Protein AF-A0A8I1N2T2-F1 (afdb_monomer)

pLDDT: mean 77.22, std 18.07, range [35.78, 96.25]

Foldseek 3Di:
DAAEDADFLVVVVPDAADPVQDWHWYHHPVDPQWIWIDGNVFIWIWGDDDQAIATQGTPPVPGPVRSVVSNVVCVVCVVVVNNPPGPNPPPPPPPDPPPPPDDDPVVVVVVVCVVDVDDPVVCVVVVHDDDDDPDD

Structure (mmCIF, N/CA/C/O backbone):
data_AF-A0A8I1N2T2-F1
#
_entry.id   AF-A0A8I1N2T2-F1
#
loop_
_atom_site.group_PDB
_atom_site.id
_atom_site.type_symbol
_atom_site.label_atom_id
_atom_sit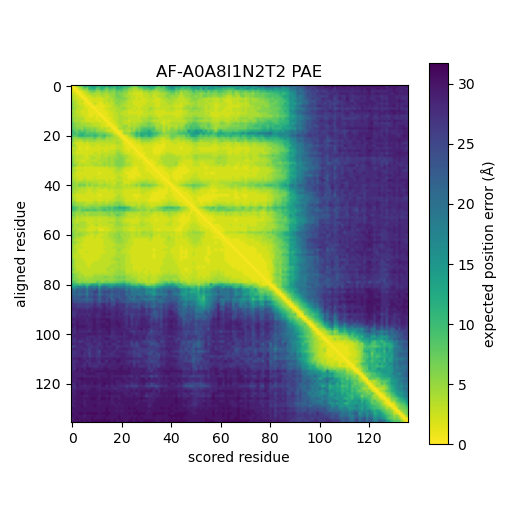e.label_alt_id
_atom_site.label_comp_id
_atom_site.label_asym_id
_atom_site.label_entity_id
_atom_site.label_seq_id
_atom_site.pdbx_PDB_ins_code
_atom_site.Cartn_x
_atom_site.Cartn_y
_atom_site.Cartn_z
_atom_site.occupancy
_atom_site.B_iso_or_equiv
_atom_site.auth_seq_id
_atom_site.auth_comp_id
_atom_site.auth_asym_id
_atom_site.auth_atom_id
_atom_site.pdbx_PDB_model_num
ATOM 1 N N . MET A 1 1 ? -3.526 -13.841 -7.508 1.00 56.56 1 MET A N 1
ATOM 2 C CA . MET A 1 1 ? -2.806 -14.111 -6.242 1.00 56.56 1 MET A CA 1
ATOM 3 C C . MET A 1 1 ? -1.756 -13.025 -6.034 1.00 56.56 1 MET A C 1
ATOM 5 O O . MET A 1 1 ? -1.059 -12.710 -6.990 1.00 56.56 1 MET A O 1
ATOM 9 N N . ALA A 1 2 ? -1.675 -12.405 -4.854 1.00 72.62 2 ALA A N 1
ATOM 10 C CA . ALA A 1 2 ? -0.636 -11.411 -4.557 1.00 72.62 2 ALA A CA 1
ATOM 11 C C . ALA A 1 2 ? 0.629 -12.121 -4.050 1.00 72.62 2 ALA A C 1
ATOM 13 O O . ALA A 1 2 ? 0.537 -12.976 -3.170 1.00 72.62 2 ALA A O 1
ATOM 14 N N . GLN A 1 3 ? 1.794 -11.794 -4.609 1.00 83.94 3 GLN A N 1
ATOM 15 C CA . GLN A 1 3 ? 3.060 -12.427 -4.229 1.00 83.94 3 GLN A CA 1
ATOM 16 C C . GLN A 1 3 ? 3.669 -11.693 -3.028 1.00 83.94 3 GLN A C 1
ATOM 18 O O . GLN A 1 3 ? 3.732 -10.469 -3.049 1.00 83.94 3 GLN A O 1
ATOM 23 N N . LYS A 1 4 ? 4.131 -12.411 -1.998 1.00 88.75 4 LYS A N 1
ATOM 24 C CA . LYS A 1 4 ? 4.853 -11.824 -0.853 1.00 88.75 4 LYS A CA 1
ATOM 25 C C . LYS A 1 4 ? 6.361 -11.913 -1.087 1.00 88.75 4 LYS A C 1
ATOM 27 O O . LYS A 1 4 ? 6.863 -13.015 -1.291 1.00 88.75 4 LYS A O 1
ATOM 32 N N . LYS A 1 5 ? 7.068 -10.782 -1.076 1.00 90.44 5 LYS A N 1
ATOM 33 C CA . LYS A 1 5 ? 8.529 -10.687 -1.253 1.00 90.44 5 LYS A CA 1
ATOM 34 C C . LYS A 1 5 ? 9.083 -9.519 -0.440 1.00 90.44 5 LYS A C 1
ATOM 36 O O . LYS A 1 5 ? 8.400 -8.521 -0.263 1.00 90.44 5 LYS A O 1
ATOM 41 N N . THR A 1 6 ? 10.332 -9.610 0.004 1.00 92.31 6 THR A N 1
ATOM 42 C CA . THR A 1 6 ? 11.042 -8.436 0.531 1.00 92.31 6 THR A CA 1
ATOM 43 C C . THR A 1 6 ? 11.346 -7.501 -0.636 1.00 92.31 6 THR A C 1
ATOM 45 O O . THR A 1 6 ? 12.108 -7.878 -1.526 1.00 92.31 6 THR A O 1
ATOM 48 N N . LEU A 1 7 ? 10.739 -6.314 -0.671 1.00 91.19 7 LEU A N 1
ATOM 49 C CA . LEU A 1 7 ? 10.958 -5.376 -1.768 1.00 91.19 7 LEU A CA 1
ATOM 50 C C . LEU A 1 7 ? 12.338 -4.715 -1.638 1.00 91.19 7 LEU A C 1
ATOM 52 O O . LEU A 1 7 ? 12.703 -4.199 -0.575 1.00 91.19 7 LEU A O 1
ATOM 56 N N . SER A 1 8 ? 13.078 -4.719 -2.747 1.00 92.56 8 SER A N 1
ATOM 57 C CA . SER A 1 8 ? 14.325 -3.983 -2.970 1.00 92.56 8 SER A CA 1
ATOM 58 C C . SER A 1 8 ? 14.331 -3.421 -4.392 1.00 92.56 8 SER A C 1
ATOM 60 O O . SER A 1 8 ? 13.726 -4.017 -5.282 1.00 92.56 8 SER A O 1
ATOM 62 N N . ASP A 1 9 ? 15.029 -2.315 -4.647 1.00 91.19 9 ASP A N 1
ATOM 63 C CA . ASP A 1 9 ? 14.993 -1.664 -5.967 1.00 91.19 9 ASP A CA 1
ATOM 64 C C . ASP A 1 9 ? 15.504 -2.573 -7.099 1.00 91.19 9 ASP A C 1
ATOM 66 O O . ASP A 1 9 ? 14.934 -2.582 -8.192 1.00 91.19 9 ASP A O 1
ATOM 70 N N . ALA A 1 10 ? 16.499 -3.419 -6.815 1.00 90.19 10 ALA A N 1
ATOM 71 C CA . ALA A 1 10 ? 16.994 -4.436 -7.746 1.00 90.19 10 ALA A CA 1
ATOM 72 C C . ALA A 1 10 ? 15.946 -5.519 -8.056 1.00 90.19 10 ALA A C 1
ATOM 74 O O . ALA A 1 10 ? 15.823 -5.981 -9.188 1.00 90.19 10 ALA A O 1
ATOM 75 N N . LEU A 1 11 ? 15.152 -5.920 -7.061 1.00 90.94 11 LEU A N 1
ATOM 76 C CA . LEU A 1 11 ? 14.048 -6.849 -7.279 1.00 90.94 11 LEU A CA 1
ATOM 77 C C . LEU A 1 11 ? 12.933 -6.172 -8.077 1.00 90.94 11 LEU A C 1
ATOM 79 O O . LEU A 1 11 ? 12.359 -6.784 -8.974 1.00 90.94 11 LEU A O 1
ATOM 83 N N . ILE A 1 12 ? 12.641 -4.905 -7.779 1.00 91.81 12 ILE A N 1
ATOM 84 C CA . ILE A 1 12 ? 11.599 -4.139 -8.457 1.00 91.81 12 ILE A CA 1
ATOM 85 C C . ILE A 1 12 ? 11.925 -3.948 -9.928 1.00 91.81 12 ILE A C 1
ATOM 87 O O . ILE A 1 12 ? 11.026 -4.128 -10.752 1.00 91.81 12 ILE A O 1
ATOM 91 N N . SER A 1 13 ? 13.173 -3.634 -10.281 1.00 90.94 13 SER A N 1
ATOM 92 C CA . SER A 1 13 ? 13.585 -3.471 -11.677 1.00 90.94 13 SER A CA 1
ATOM 93 C C . SER A 1 13 ? 13.317 -4.740 -12.497 1.00 90.94 13 SER A C 1
ATOM 95 O O . SER A 1 13 ? 12.736 -4.647 -13.579 1.00 90.94 13 SER A O 1
ATOM 97 N N . ALA A 1 14 ? 13.593 -5.919 -11.930 1.00 91.12 14 ALA A N 1
ATOM 98 C CA . ALA A 1 14 ? 13.402 -7.220 -12.568 1.00 91.12 14 ALA A CA 1
ATOM 99 C C . ALA A 1 14 ? 11.933 -7.674 -12.689 1.00 91.12 14 ALA A C 1
ATOM 101 O O . ALA A 1 14 ? 11.627 -8.571 -13.480 1.00 91.12 14 ALA A O 1
ATOM 102 N N . ILE A 1 15 ? 10.997 -7.086 -11.929 1.00 88.88 15 ILE A N 1
ATOM 103 C CA . ILE A 1 15 ? 9.581 -7.468 -12.027 1.00 88.88 15 ILE A CA 1
ATOM 104 C C . ILE A 1 15 ? 9.013 -7.026 -13.378 1.00 88.88 15 ILE A C 1
ATOM 106 O O . ILE A 1 15 ? 8.949 -5.830 -13.690 1.00 88.88 15 ILE A O 1
ATOM 110 N N . LYS A 1 16 ? 8.522 -8.005 -14.140 1.00 86.25 16 LYS A N 1
ATOM 111 C CA . LYS A 1 16 ? 7.757 -7.789 -15.368 1.00 86.25 16 LYS A CA 1
ATOM 112 C C . LYS A 1 16 ? 6.267 -7.586 -15.051 1.00 86.25 16 LYS A C 1
ATOM 114 O O . LYS A 1 16 ? 5.761 -8.183 -14.096 1.00 86.25 16 LYS A O 1
ATOM 119 N N . PRO A 1 17 ? 5.559 -6.745 -15.823 1.00 85.75 17 PRO A N 1
ATOM 120 C CA . PRO A 1 17 ? 4.109 -6.625 -15.713 1.00 85.75 17 PRO A CA 1
ATOM 121 C C . PRO A 1 17 ? 3.413 -7.940 -16.087 1.00 85.75 17 PRO A C 1
ATOM 123 O O . PRO A 1 17 ? 4.010 -8.812 -16.720 1.00 85.75 17 PRO A O 1
ATOM 126 N N . SER A 1 18 ? 2.142 -8.086 -15.695 1.00 83.69 18 SER A N 1
ATOM 127 C CA . SER A 1 18 ? 1.360 -9.268 -16.071 1.00 83.69 18 SER A CA 1
ATOM 128 C C . SER A 1 18 ? 1.244 -9.363 -17.597 1.00 83.69 18 SER A C 1
ATOM 130 O O . SER A 1 18 ? 0.855 -8.371 -18.220 1.00 83.69 18 SER A O 1
ATOM 132 N N . PRO A 1 19 ? 1.493 -10.539 -18.200 1.00 76.75 19 PRO A N 1
ATOM 133 C CA . PRO A 1 19 ? 1.303 -10.735 -19.635 1.00 76.75 19 PRO A CA 1
ATOM 134 C C . PRO A 1 19 ? -0.164 -10.562 -20.060 1.00 76.75 19 PRO A C 1
ATOM 136 O O . PRO A 1 19 ? -0.431 -10.168 -21.187 1.00 76.75 19 PRO A O 1
ATOM 139 N N . ALA A 1 20 ? -1.120 -10.760 -19.145 1.00 80.19 20 ALA A N 1
ATOM 140 C CA . ALA A 1 20 ? -2.551 -10.571 -19.395 1.00 80.19 20 ALA A CA 1
ATOM 141 C C . ALA A 1 20 ? -3.018 -9.101 -19.271 1.00 80.19 20 ALA A C 1
ATOM 143 O O . ALA A 1 20 ? -4.207 -8.842 -19.118 1.00 80.19 20 ALA A O 1
ATOM 144 N N . GLY A 1 21 ? -2.098 -8.126 -19.224 1.00 77.81 21 GLY A N 1
ATOM 145 C CA . GLY A 1 21 ? -2.426 -6.694 -19.110 1.00 77.81 21 GLY A CA 1
ATOM 146 C C . GLY A 1 21 ? -2.960 -6.248 -17.738 1.00 77.81 21 GLY A C 1
ATOM 147 O O . GLY A 1 21 ? -3.247 -5.069 -17.531 1.00 77.81 21 GLY A O 1
ATOM 148 N N . GLY A 1 22 ? -3.072 -7.171 -16.781 1.00 82.44 22 GLY A N 1
ATOM 149 C CA . GLY A 1 22 ? -3.556 -6.905 -15.429 1.00 82.44 22 GLY A CA 1
ATOM 150 C C . GLY A 1 22 ? -2.520 -6.259 -14.503 1.00 82.44 22 GLY A C 1
ATOM 151 O O . GLY A 1 22 ? -1.313 -6.265 -14.754 1.00 82.44 22 GLY A O 1
ATOM 152 N N . ARG A 1 23 ? -3.004 -5.736 -13.373 1.00 87.31 23 ARG A N 1
ATOM 153 C CA . ARG A 1 23 ? -2.154 -5.212 -12.297 1.00 87.31 23 ARG A CA 1
ATOM 154 C C . ARG A 1 23 ? -1.656 -6.354 -11.420 1.00 87.31 23 ARG A C 1
ATOM 156 O O . ARG A 1 23 ? -2.454 -7.144 -10.916 1.00 87.31 23 ARG A O 1
ATOM 163 N N . VAL A 1 24 ? -0.348 -6.412 -11.194 1.00 90.75 24 VAL A N 1
ATOM 164 C CA . VAL A 1 24 ? 0.268 -7.362 -10.258 1.00 90.75 24 VAL A CA 1
ATOM 165 C C . VAL A 1 24 ? 0.554 -6.643 -8.951 1.00 90.75 24 VAL A C 1
ATOM 167 O O . VAL A 1 24 ? 1.101 -5.544 -8.950 1.00 90.75 24 VAL A O 1
ATOM 170 N N . ARG A 1 25 ? 0.193 -7.270 -7.830 1.00 93.06 25 ARG A N 1
ATOM 171 C CA . ARG A 1 25 ? 0.512 -6.766 -6.491 1.00 93.06 25 ARG A CA 1
ATOM 172 C C . ARG A 1 25 ? 1.598 -7.626 -5.867 1.00 93.06 25 ARG A C 1
ATOM 174 O O . ARG A 1 25 ? 1.422 -8.841 -5.738 1.00 93.06 25 ARG A O 1
ATOM 181 N N . VAL A 1 26 ? 2.687 -6.981 -5.467 1.00 93.56 26 VAL A N 1
ATOM 182 C 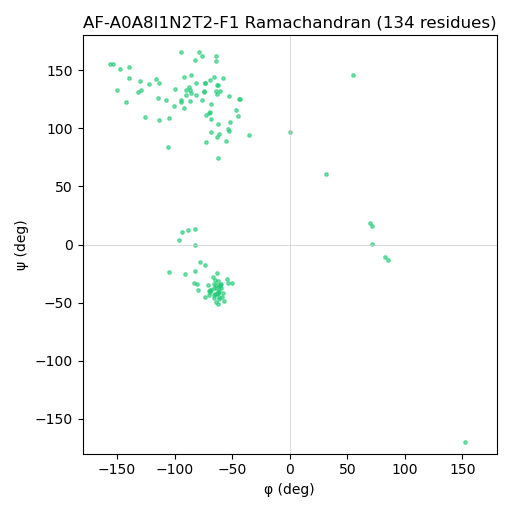CA . VAL A 1 26 ? 3.789 -7.600 -4.731 1.00 93.56 26 VAL A CA 1
ATOM 183 C C . VAL A 1 26 ? 3.818 -6.999 -3.332 1.00 93.56 26 VAL A C 1
ATOM 185 O O . VAL A 1 26 ? 4.154 -5.833 -3.157 1.00 93.56 26 VAL A O 1
ATOM 188 N N . LEU A 1 27 ? 3.393 -7.792 -2.354 1.00 94.12 27 LEU A N 1
ATOM 189 C CA . LEU A 1 27 ? 3.343 -7.430 -0.942 1.00 94.12 27 LEU A CA 1
ATOM 190 C C . LEU A 1 27 ? 4.752 -7.429 -0.363 1.00 94.12 27 LEU A C 1
ATOM 192 O O . LEU A 1 27 ? 5.477 -8.411 -0.542 1.00 94.12 27 LEU A O 1
ATOM 196 N N . ASP A 1 28 ? 5.096 -6.368 0.361 1.00 93.94 28 ASP A N 1
ATOM 197 C CA . ASP A 1 28 ? 6.326 -6.333 1.140 1.00 93.94 28 ASP A CA 1
ATOM 198 C C . ASP A 1 28 ? 6.180 -7.211 2.385 1.00 93.94 28 ASP A C 1
ATOM 200 O O . ASP A 1 28 ? 5.140 -7.236 3.045 1.00 93.94 28 ASP A O 1
ATOM 204 N N . THR A 1 29 ? 7.227 -7.959 2.708 1.00 92.94 29 THR A N 1
ATOM 205 C CA . THR A 1 29 ? 7.263 -8.820 3.899 1.00 92.94 29 THR A CA 1
ATOM 206 C C . THR A 1 29 ? 7.629 -8.057 5.167 1.00 92.94 29 THR A C 1
ATOM 208 O O . THR A 1 29 ? 7.300 -8.525 6.253 1.00 92.94 29 THR A O 1
ATOM 211 N N . ARG A 1 30 ? 8.307 -6.905 5.052 1.00 91.31 30 ARG A N 1
ATOM 212 C CA . ARG A 1 30 ? 8.770 -6.129 6.212 1.00 91.31 30 ARG A CA 1
ATOM 213 C C . ARG A 1 30 ? 7.681 -5.227 6.774 1.00 91.31 30 ARG A C 1
ATOM 215 O O . ARG A 1 30 ? 7.660 -5.004 7.979 1.00 91.31 30 ARG A O 1
ATOM 222 N N . LEU A 1 31 ? 6.797 -4.712 5.920 1.00 91.69 31 LEU A N 1
ATOM 223 C CA . LEU A 1 31 ? 5.744 -3.791 6.329 1.00 91.69 31 LEU A CA 1
ATOM 224 C C . LEU A 1 31 ? 4.354 -4.292 5.897 1.00 91.69 31 LEU A C 1
ATOM 226 O O . LEU A 1 31 ? 4.031 -4.267 4.706 1.00 91.69 31 LEU A O 1
ATOM 230 N N . PRO A 1 32 ? 3.495 -4.736 6.836 1.00 89.75 32 PRO A N 1
ATOM 231 C CA . PRO A 1 32 ? 2.154 -5.192 6.498 1.00 89.75 32 PRO A CA 1
ATOM 232 C C . PRO A 1 32 ? 1.317 -4.054 5.911 1.00 89.75 32 PRO A C 1
ATOM 234 O O . PRO A 1 32 ? 1.327 -2.925 6.394 1.00 89.75 32 PRO A O 1
ATOM 237 N N . GLY A 1 33 ? 0.572 -4.366 4.853 1.00 90.19 33 GLY A N 1
ATOM 238 C CA . GLY A 1 33 ? -0.250 -3.385 4.147 1.00 90.19 33 GLY A CA 1
ATOM 239 C C . GLY A 1 33 ? 0.512 -2.548 3.118 1.00 90.19 33 GLY A C 1
ATOM 240 O O . GLY A 1 33 ? -0.141 -1.906 2.300 1.00 90.19 33 GLY A O 1
ATOM 241 N N . PHE A 1 34 ? 1.847 -2.599 3.087 1.00 95.19 34 PHE A N 1
ATOM 242 C CA . PHE A 1 34 ? 2.671 -1.975 2.053 1.00 95.19 34 PHE A CA 1
ATOM 243 C C . PHE A 1 34 ? 2.926 -2.945 0.892 1.00 95.19 34 PHE A C 1
ATOM 245 O O . PHE A 1 34 ? 3.244 -4.122 1.082 1.00 95.19 34 PHE A O 1
ATOM 252 N N . PHE A 1 35 ? 2.746 -2.468 -0.337 1.00 94.94 35 PHE A N 1
ATOM 253 C CA . PHE A 1 35 ? 2.936 -3.271 -1.538 1.00 94.94 35 PHE A CA 1
ATOM 254 C C . PHE A 1 35 ? 3.296 -2.421 -2.754 1.00 94.94 35 PHE A C 1
ATOM 256 O O . PHE A 1 35 ? 2.940 -1.248 -2.868 1.00 94.94 35 PHE A O 1
ATOM 263 N N . LEU A 1 36 ? 3.969 -3.061 -3.707 1.00 95.50 36 LEU A N 1
ATOM 264 C CA . LEU A 1 36 ? 4.172 -2.529 -5.043 1.00 95.50 36 LEU A CA 1
ATOM 265 C C . LEU A 1 36 ? 3.031 -2.983 -5.951 1.00 95.50 36 LEU A C 1
ATOM 267 O O . LEU A 1 36 ? 2.748 -4.177 -6.074 1.00 95.50 36 LEU A O 1
ATOM 271 N N . GLU A 1 37 ? 2.408 -2.033 -6.635 1.00 94.31 37 GLU A N 1
ATOM 272 C CA . GLU A 1 37 ? 1.503 -2.308 -7.737 1.00 94.31 37 GLU A CA 1
ATOM 273 C C . GLU A 1 37 ? 2.224 -2.094 -9.071 1.00 94.31 37 GLU A C 1
ATOM 275 O O . GLU A 1 37 ? 2.684 -0.995 -9.390 1.00 94.31 37 GLU A O 1
ATOM 280 N N . VAL A 1 38 ? 2.313 -3.164 -9.855 1.00 93.38 38 VAL A N 1
ATOM 281 C CA . VAL A 1 38 ? 2.943 -3.183 -11.174 1.00 93.38 38 VAL A CA 1
ATOM 282 C C . VAL A 1 38 ? 1.848 -3.216 -12.226 1.00 93.38 38 VAL A C 1
ATOM 284 O O . VAL A 1 38 ? 1.155 -4.220 -12.399 1.00 93.38 38 VAL A O 1
ATOM 287 N N . SER A 1 39 ? 1.692 -2.094 -12.918 1.00 90.94 39 SER A N 1
ATOM 288 C CA . SER A 1 39 ? 0.877 -1.973 -14.124 1.00 90.94 39 SER A CA 1
ATOM 289 C C . SER A 1 39 ? 1.757 -2.154 -15.368 1.00 90.94 39 SER A C 1
ATOM 291 O O . SER A 1 39 ? 2.976 -2.009 -15.270 1.00 90.94 39 SER A O 1
ATOM 293 N N . PRO A 1 40 ? 1.172 -2.372 -16.561 1.00 88.69 40 PRO A N 1
ATOM 294 C CA . PRO A 1 40 ? 1.936 -2.456 -17.809 1.00 88.69 40 PRO A CA 1
ATOM 295 C C . PRO A 1 40 ? 2.830 -1.238 -18.084 1.00 88.69 40 PRO A C 1
ATOM 297 O O . PRO A 1 40 ? 3.873 -1.370 -18.709 1.00 88.69 40 PRO A O 1
ATOM 300 N N . ARG A 1 41 ? 2.423 -0.052 -17.606 1.00 86.94 41 ARG A N 1
ATOM 301 C CA . ARG A 1 41 ? 3.098 1.227 -17.887 1.00 86.94 41 ARG A CA 1
ATOM 302 C C . ARG A 1 41 ? 3.921 1.792 -16.733 1.00 86.94 41 ARG A C 1
ATOM 304 O O . ARG A 1 41 ? 4.770 2.640 -16.962 1.00 86.94 41 ARG A O 1
ATOM 311 N N . HIS A 1 42 ? 3.620 1.419 -15.493 1.00 90.69 42 HIS A N 1
ATOM 312 C CA . HIS A 1 42 ? 4.232 2.050 -14.325 1.00 90.69 42 HIS A CA 1
ATOM 313 C C . HIS A 1 42 ? 4.204 1.134 -13.106 1.00 90.69 42 HIS A C 1
ATOM 315 O O . HIS A 1 42 ? 3.339 0.266 -12.970 1.00 90.69 42 HIS A O 1
ATOM 321 N N . LYS A 1 43 ? 5.140 1.386 -12.192 1.00 94.19 43 LYS A N 1
ATOM 322 C CA . LYS A 1 43 ? 5.264 0.717 -10.899 1.00 94.19 43 LYS A CA 1
ATOM 323 C C . LYS A 1 43 ? 5.006 1.755 -9.811 1.00 94.19 43 LYS A C 1
ATOM 325 O O . LYS A 1 43 ? 5.622 2.819 -9.829 1.00 94.19 43 LYS A O 1
ATOM 330 N N . ARG A 1 44 ? 4.068 1.491 -8.903 1.00 95.44 44 ARG A N 1
ATOM 331 C CA . ARG A 1 44 ? 3.699 2.431 -7.835 1.00 95.44 44 ARG A CA 1
ATOM 332 C C . ARG A 1 44 ? 3.682 1.768 -6.472 1.00 95.44 44 ARG A C 1
ATOM 334 O O . ARG A 1 44 ? 3.231 0.634 -6.341 1.00 95.44 44 ARG A O 1
ATOM 341 N N . PHE A 1 45 ? 4.152 2.496 -5.474 1.00 96.25 45 PHE A N 1
ATOM 342 C CA . PHE A 1 45 ? 4.121 2.079 -4.083 1.00 96.25 45 PHE A CA 1
ATOM 343 C C . PHE A 1 45 ? 2.805 2.489 -3.446 1.00 96.25 45 PHE A C 1
ATOM 345 O O . PHE A 1 45 ? 2.313 3.603 -3.648 1.00 96.25 45 PHE A O 1
ATOM 352 N N . VAL A 1 46 ? 2.226 1.569 -2.689 1.00 95.06 46 VAL A N 1
ATOM 353 C CA . VAL A 1 46 ? 0.905 1.725 -2.098 1.00 95.06 46 VAL A CA 1
ATOM 354 C C . VAL A 1 46 ? 0.923 1.167 -0.685 1.00 95.06 46 VAL A C 1
ATOM 356 O O . VAL A 1 46 ? 1.544 0.139 -0.419 1.00 95.06 46 VAL A O 1
ATOM 359 N N . VAL A 1 47 ? 0.200 1.830 0.210 1.00 94.62 47 VAL A N 1
ATOM 360 C CA . VAL A 1 47 ? -0.082 1.338 1.556 1.00 94.62 47 VAL A CA 1
ATOM 361 C C . VAL A 1 47 ? -1.589 1.259 1.781 1.00 94.62 47 VAL A C 1
ATOM 363 O O . VAL A 1 47 ? -2.349 2.137 1.370 1.00 94.62 47 VAL A O 1
ATOM 366 N N . ARG A 1 48 ? -2.035 0.174 2.415 1.00 92.06 48 ARG A N 1
ATOM 367 C CA . ARG A 1 48 ? -3.432 -0.076 2.772 1.00 92.06 48 ARG A CA 1
ATOM 368 C C . ARG A 1 48 ? -3.531 -0.519 4.226 1.00 92.06 48 ARG A C 1
ATOM 370 O O . ARG A 1 48 ? -2.877 -1.479 4.620 1.00 92.06 48 ARG A O 1
ATOM 377 N N . SER A 1 49 ? -4.434 0.101 4.980 1.00 89.81 49 SER A N 1
ATOM 378 C CA . SER A 1 49 ? -4.777 -0.302 6.348 1.00 89.81 49 SER A CA 1
ATOM 379 C C . SER A 1 49 ? -6.230 0.043 6.655 1.00 89.81 49 SER A C 1
ATOM 381 O O . SER A 1 49 ? -6.655 1.141 6.333 1.00 89.81 49 SER A O 1
ATOM 383 N N . ARG A 1 50 ? -6.995 -0.892 7.240 1.00 84.06 50 ARG A N 1
ATOM 384 C CA . ARG A 1 50 ? -8.374 -0.709 7.759 1.00 84.06 50 ARG A CA 1
ATOM 385 C C . ARG A 1 50 ? -9.242 0.324 7.005 1.00 84.06 50 ARG A C 1
ATOM 387 O O . ARG A 1 50 ? -9.682 1.306 7.579 1.00 84.06 50 ARG A O 1
ATOM 394 N N . GLY A 1 51 ? -9.485 0.097 5.713 1.00 83.62 51 GLY A N 1
ATOM 395 C CA . GLY A 1 51 ? -10.335 0.970 4.882 1.00 83.62 51 GLY A CA 1
ATOM 396 C C . GLY A 1 51 ? -9.619 2.173 4.256 1.00 83.62 51 GLY A C 1
ATOM 397 O O . GLY A 1 51 ? -10.121 2.744 3.297 1.00 83.62 51 GLY A O 1
ATOM 398 N N . HIS A 1 52 ? -8.409 2.491 4.707 1.00 87.00 52 HIS A N 1
ATOM 399 C CA . HIS A 1 52 ? -7.560 3.524 4.131 1.00 87.00 52 HIS A CA 1
ATOM 400 C C . HIS A 1 52 ? -6.618 2.957 3.068 1.00 87.00 52 HIS A C 1
ATOM 402 O O . HIS A 1 52 ? -6.095 1.840 3.183 1.00 87.00 52 HIS A O 1
ATOM 408 N N . TYR A 1 53 ? -6.381 3.759 2.035 1.00 89.94 53 TYR A N 1
ATOM 409 C CA . TYR A 1 53 ? -5.538 3.435 0.894 1.00 89.94 53 TYR A CA 1
ATOM 410 C C . TYR A 1 53 ? -4.777 4.692 0.475 1.00 89.94 53 TYR A C 1
ATOM 412 O O . TYR A 1 53 ? -5.411 5.681 0.142 1.00 89.94 53 TYR A O 1
ATOM 420 N N . LYS A 1 54 ? -3.442 4.664 0.444 1.00 91.12 54 LYS A N 1
ATOM 421 C CA . LYS A 1 54 ? -2.628 5.805 -0.009 1.00 91.12 54 LYS A CA 1
ATOM 422 C C . LYS A 1 54 ? -1.611 5.346 -1.046 1.00 91.12 54 LYS A C 1
ATOM 424 O O . LYS A 1 54 ? -0.931 4.334 -0.861 1.00 91.12 54 LYS A O 1
ATOM 429 N N . THR A 1 55 ? -1.510 6.088 -2.148 1.00 95.00 55 THR A N 1
ATOM 430 C CA . THR A 1 55 ? -0.409 5.920 -3.107 1.00 95.00 55 THR A CA 1
ATOM 431 C C . THR A 1 55 ? 0.755 6.775 -2.629 1.00 95.00 55 THR A C 1
ATOM 433 O O . THR A 1 55 ? 0.591 7.973 -2.446 1.00 95.00 55 THR A O 1
ATOM 436 N N . LEU A 1 56 ? 1.915 6.163 -2.416 1.00 93.56 56 LEU A N 1
ATOM 437 C CA . LEU A 1 56 ? 3.087 6.835 -1.842 1.00 93.56 56 LEU A CA 1
ATOM 438 C C . LEU A 1 56 ? 3.985 7.445 -2.921 1.00 93.56 56 LEU A C 1
ATOM 440 O O . LEU A 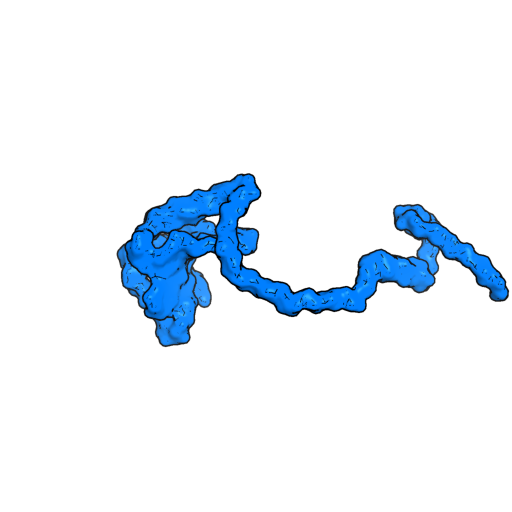1 56 ? 4.694 8.408 -2.672 1.00 93.56 56 LEU A O 1
ATOM 444 N N . GLY A 1 57 ? 3.929 6.896 -4.135 1.00 93.19 57 GLY A N 1
ATOM 445 C CA . GLY A 1 57 ? 4.627 7.428 -5.300 1.00 93.19 57 GLY A CA 1
ATOM 446 C C . GLY A 1 57 ? 4.958 6.347 -6.319 1.00 93.19 57 GLY A C 1
ATOM 447 O O . GLY A 1 57 ? 4.454 5.222 -6.252 1.00 93.19 57 GLY A O 1
ATOM 448 N N . ARG A 1 58 ? 5.779 6.701 -7.308 1.00 94.81 58 ARG A N 1
ATOM 449 C CA . ARG A 1 58 ? 6.135 5.828 -8.434 1.00 94.81 58 ARG A CA 1
ATOM 450 C C . ARG A 1 58 ? 7.607 5.457 -8.381 1.00 94.81 58 ARG A C 1
ATOM 452 O O . ARG A 1 58 ? 8.451 6.310 -8.152 1.00 94.81 58 ARG A O 1
ATOM 459 N N . TRP A 1 59 ? 7.910 4.202 -8.672 1.00 92.94 59 TRP A N 1
ATOM 460 C CA . TRP A 1 59 ? 9.277 3.777 -8.945 1.00 92.94 59 TRP A CA 1
ATOM 461 C C . TRP A 1 59 ? 9.620 4.106 -10.412 1.00 92.94 59 TRP A C 1
ATOM 463 O O . TRP A 1 59 ? 8.758 3.887 -11.272 1.00 92.94 59 TRP A O 1
ATOM 473 N N . PRO A 1 60 ? 10.824 4.609 -10.744 1.00 93.00 60 PRO A N 1
ATOM 474 C CA . PRO A 1 60 ? 11.993 4.824 -9.881 1.00 93.00 60 PRO A CA 1
ATOM 475 C C . PRO A 1 60 ? 12.098 6.236 -9.272 1.00 93.00 60 PRO A C 1
ATOM 477 O O . PRO A 1 60 ? 13.138 6.575 -8.724 1.00 93.00 60 PRO A O 1
ATOM 480 N N . VAL A 1 61 ? 11.056 7.071 -9.376 1.00 93.81 61 VAL A N 1
ATOM 481 C CA . VAL A 1 61 ? 11.067 8.450 -8.839 1.00 93.81 61 VAL A CA 1
ATOM 482 C C . VAL A 1 61 ? 11.269 8.463 -7.322 1.00 93.81 61 VAL A C 1
ATOM 484 O O . VAL A 1 61 ? 11.955 9.335 -6.806 1.00 93.81 61 VAL A O 1
ATOM 487 N N . ILE A 1 62 ? 10.694 7.483 -6.621 1.00 93.38 62 ILE A N 1
ATOM 488 C CA . ILE A 1 62 ? 10.969 7.221 -5.207 1.00 93.38 62 ILE A CA 1
ATOM 489 C C . ILE A 1 62 ? 11.610 5.846 -5.038 1.00 93.38 62 ILE A C 1
ATOM 491 O O . ILE A 1 62 ? 11.243 4.890 -5.735 1.00 93.38 62 ILE A O 1
ATOM 495 N N . THR A 1 63 ? 12.556 5.745 -4.104 1.00 93.69 63 THR A N 1
ATOM 496 C CA . THR A 1 63 ? 13.204 4.474 -3.776 1.00 93.69 63 THR A CA 1
ATOM 497 C C . THR A 1 63 ? 12.287 3.599 -2.929 1.00 93.69 63 THR A C 1
ATOM 499 O O . THR A 1 63 ? 11.332 4.066 -2.299 1.00 93.69 63 THR A O 1
ATOM 502 N N . THR A 1 64 ? 12.591 2.303 -2.874 1.00 93.44 64 THR A N 1
ATOM 503 C CA . THR A 1 64 ? 11.857 1.378 -2.001 1.00 93.44 64 THR A CA 1
ATOM 504 C C . THR A 1 64 ? 11.959 1.775 -0.526 1.00 93.44 64 THR A C 1
ATOM 506 O O . THR A 1 64 ? 11.016 1.560 0.238 1.00 93.44 64 THR A O 1
ATOM 509 N N . GLN A 1 65 ? 13.097 2.338 -0.113 1.00 93.19 65 GLN A N 1
ATOM 510 C CA . GLN A 1 65 ? 13.321 2.732 1.273 1.00 93.19 65 GLN A CA 1
ATOM 511 C C . GLN A 1 65 ? 12.527 3.990 1.632 1.00 93.19 65 GLN A C 1
ATOM 513 O O . GLN A 1 65 ? 11.829 3.976 2.645 1.00 93.19 65 GLN A O 1
ATOM 518 N N . ASP A 1 66 ? 12.541 5.014 0.778 1.00 93.75 66 ASP A N 1
ATOM 519 C CA . ASP A 1 66 ? 11.758 6.239 0.996 1.00 93.75 66 ASP A CA 1
ATOM 520 C C . ASP A 1 66 ? 10.260 5.929 1.020 1.00 93.75 66 ASP A C 1
ATOM 522 O O . ASP A 1 66 ? 9.525 6.386 1.894 1.00 93.75 66 ASP A O 1
ATOM 526 N N . ALA A 1 67 ? 9.811 5.054 0.114 1.00 95.19 67 ALA A N 1
ATOM 527 C CA . ALA A 1 67 ? 8.436 4.577 0.100 1.00 95.19 67 ALA A CA 1
ATOM 528 C C . ALA A 1 67 ? 8.060 3.855 1.406 1.00 95.19 67 ALA A C 1
ATOM 530 O O . ALA A 1 67 ? 6.938 3.999 1.886 1.00 95.19 67 ALA A O 1
ATOM 531 N N . ARG A 1 68 ? 8.981 3.091 2.007 1.00 94.38 68 ARG A N 1
ATOM 532 C CA . ARG A 1 68 ? 8.744 2.409 3.288 1.00 94.38 68 ARG A CA 1
ATOM 533 C C . ARG A 1 68 ? 8.650 3.402 4.449 1.00 94.38 68 ARG A C 1
ATOM 535 O O . ARG A 1 68 ? 7.803 3.212 5.318 1.00 94.38 68 ARG A O 1
ATOM 542 N N . ILE A 1 69 ? 9.474 4.450 4.451 1.00 94.69 69 ILE A N 1
ATOM 543 C CA . ILE A 1 69 ? 9.414 5.527 5.451 1.00 94.69 69 ILE A CA 1
ATOM 544 C C . ILE A 1 69 ? 8.062 6.245 5.357 1.00 94.69 69 ILE A C 1
ATOM 546 O O . ILE A 1 69 ? 7.328 6.283 6.341 1.00 94.69 69 ILE A O 1
ATOM 550 N N . ALA A 1 70 ? 7.661 6.673 4.157 1.00 93.50 70 ALA A N 1
ATOM 551 C CA . ALA A 1 70 ? 6.370 7.328 3.934 1.00 93.50 70 ALA A CA 1
ATOM 552 C C . ALA A 1 70 ? 5.171 6.425 4.298 1.00 93.50 70 ALA A C 1
ATOM 554 O O . ALA A 1 70 ? 4.142 6.888 4.793 1.00 93.50 70 ALA A O 1
ATOM 555 N N . ALA A 1 71 ? 5.289 5.111 4.075 1.00 93.75 71 ALA A N 1
ATOM 556 C CA . ALA A 1 71 ? 4.281 4.143 4.499 1.00 93.75 71 ALA A CA 1
ATOM 557 C C . ALA A 1 71 ? 4.167 4.064 6.029 1.00 93.75 71 ALA A C 1
ATOM 559 O O . ALA A 1 71 ? 3.057 3.991 6.554 1.00 93.75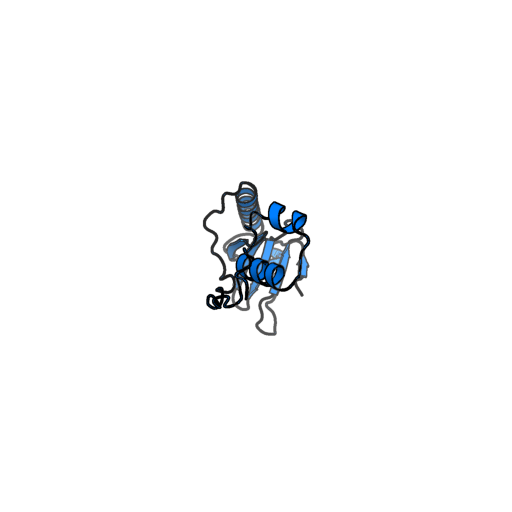 71 ALA A O 1
ATOM 560 N N . LEU A 1 72 ? 5.296 4.066 6.741 1.00 93.38 72 LEU A N 1
ATOM 561 C CA . LEU A 1 72 ? 5.323 4.047 8.204 1.00 93.38 72 LEU A CA 1
ATOM 562 C C . LEU A 1 72 ? 4.731 5.323 8.796 1.00 93.38 72 LEU A C 1
ATOM 564 O O . LEU A 1 72 ? 3.934 5.234 9.725 1.00 93.38 72 LEU A O 1
ATOM 568 N N . GLU A 1 73 ? 5.075 6.482 8.240 1.00 92.31 73 GLU A N 1
ATOM 569 C CA . GLU A 1 73 ? 4.489 7.767 8.631 1.00 92.31 73 GLU A CA 1
ATOM 570 C C . GLU A 1 73 ? 2.971 7.739 8.469 1.00 92.31 73 GLU A C 1
ATOM 572 O O . GLU A 1 73 ? 2.237 8.016 9.414 1.00 92.31 73 GLU A O 1
ATOM 577 N N . PHE A 1 74 ? 2.485 7.274 7.317 1.00 91.12 74 PHE A N 1
ATOM 578 C CA . PHE A 1 74 ? 1.053 7.131 7.082 1.00 91.12 74 PHE A CA 1
ATOM 579 C C . PHE A 1 74 ? 0.368 6.194 8.087 1.00 91.12 74 PHE A C 1
ATOM 581 O O . PHE A 1 74 ? -0.694 6.511 8.621 1.00 91.12 74 PHE A O 1
ATOM 588 N N . LEU A 1 75 ? 0.963 5.031 8.364 1.00 90.12 75 LEU A N 1
ATOM 589 C CA . LEU A 1 75 ? 0.412 4.084 9.335 1.00 90.12 75 LEU A CA 1
ATOM 590 C C . LEU A 1 75 ? 0.425 4.651 10.760 1.00 90.12 75 LEU A C 1
ATOM 592 O O . LEU A 1 75 ? -0.494 4.369 11.530 1.00 90.12 75 LEU A O 1
ATOM 596 N N . ARG A 1 76 ? 1.433 5.460 11.101 1.00 91.00 76 ARG A N 1
ATOM 597 C CA . ARG A 1 76 ? 1.524 6.157 12.384 1.00 91.00 76 ARG A CA 1
ATOM 598 C C . ARG A 1 76 ? 0.417 7.199 12.529 1.00 91.00 76 ARG A C 1
ATOM 600 O O . ARG A 1 76 ? -0.254 7.204 13.554 1.00 91.00 76 ARG A O 1
ATOM 607 N N . GLU A 1 77 ? 0.174 8.015 11.508 1.00 88.69 77 GLU A N 1
ATOM 608 C CA . GLU A 1 77 ? -0.912 9.006 11.518 1.00 88.69 77 GLU A CA 1
ATOM 609 C C . GLU A 1 77 ? -2.292 8.345 11.653 1.00 88.69 77 GLU A C 1
ATOM 611 O O . GLU A 1 77 ? -3.129 8.782 12.448 1.00 88.69 77 GLU A O 1
ATOM 616 N N . LEU A 1 78 ? -2.506 7.212 10.970 1.00 87.25 78 LEU A N 1
ATOM 617 C CA . LEU A 1 78 ? -3.721 6.414 11.148 1.00 87.25 78 LEU A CA 1
ATOM 618 C C . LEU A 1 78 ? -3.860 5.863 12.571 1.00 87.25 78 LEU A C 1
ATOM 620 O O . LEU A 1 78 ? -4.961 5.866 13.119 1.00 87.25 78 LEU A O 1
ATOM 624 N N . ALA A 1 79 ? -2.766 5.400 13.182 1.00 86.50 79 ALA A N 1
ATOM 625 C CA . ALA A 1 79 ? -2.778 4.927 14.565 1.00 86.50 79 ALA A CA 1
ATOM 626 C C . ALA A 1 79 ? -3.104 6.051 15.565 1.00 86.50 79 ALA A C 1
ATOM 628 O O . ALA A 1 79 ? -3.723 5.791 16.593 1.00 86.50 79 ALA A O 1
ATOM 629 N N . LEU A 1 80 ? -2.734 7.294 15.245 1.00 88.06 80 LEU A N 1
ATOM 630 C CA . LEU A 1 80 ? -3.038 8.493 16.031 1.00 88.06 80 LEU A CA 1
ATOM 631 C C . LEU A 1 80 ? -4.446 9.059 15.770 1.00 88.06 80 LEU A C 1
ATOM 633 O O . LEU A 1 80 ? -4.817 10.065 16.373 1.00 88.06 80 LEU A O 1
ATOM 637 N N . GLY A 1 81 ? -5.231 8.447 14.878 1.00 81.31 81 GLY A N 1
ATOM 638 C CA . GLY A 1 81 ? -6.574 8.919 14.533 1.00 81.31 81 GLY A CA 1
ATOM 639 C C . GLY A 1 81 ? -6.585 10.228 13.740 1.00 81.31 81 GLY A C 1
ATOM 640 O O . GLY A 1 81 ? -7.615 10.896 13.687 1.00 81.31 81 GLY A O 1
ATOM 641 N N . ARG A 1 82 ? -5.460 10.604 13.117 1.00 72.75 82 ARG A N 1
ATOM 642 C CA . ARG A 1 82 ? -5.340 11.781 12.250 1.00 72.75 82 ARG A CA 1
ATOM 643 C C . ARG A 1 82 ? -5.261 11.314 10.799 1.00 72.75 82 ARG A C 1
ATOM 645 O O . ARG A 1 82 ? -4.166 11.152 10.270 1.00 72.75 82 ARG A O 1
ATOM 652 N N . PRO A 1 83 ? -6.391 11.046 10.123 1.00 60.00 83 PRO A N 1
ATOM 653 C CA . PRO A 1 83 ? -6.336 10.736 8.707 1.00 60.00 83 PRO A CA 1
ATOM 654 C C . PRO A 1 83 ? -5.931 12.008 7.953 1.00 60.00 83 PRO A C 1
ATOM 656 O O . PRO A 1 83 ? -6.765 12.862 7.654 1.00 60.00 83 PRO A O 1
ATOM 659 N N . GLU A 1 84 ? -4.641 12.150 7.643 1.00 57.31 84 GLU A N 1
ATOM 660 C CA . GLU A 1 84 ? -4.196 13.069 6.596 1.00 57.31 84 GLU A CA 1
ATOM 661 C C . GLU A 1 84 ? -5.004 12.735 5.339 1.00 57.31 84 GLU A C 1
ATOM 663 O O . GLU A 1 84 ? -5.084 11.556 4.995 1.00 57.31 84 GLU A O 1
ATOM 668 N N . LYS A 1 85 ? -5.649 13.744 4.726 1.00 55.47 85 LYS A N 1
ATOM 669 C CA . LYS A 1 85 ? -6.593 13.627 3.597 1.00 55.47 85 LYS A CA 1
ATOM 670 C C . LYS A 1 85 ? -6.166 12.513 2.642 1.00 55.47 85 LYS A C 1
ATOM 672 O O . LYS A 1 85 ? -5.315 12.692 1.778 1.00 55.47 85 LYS A O 1
ATOM 677 N N . VAL A 1 86 ? -6.735 11.333 2.860 1.00 54.94 86 VAL A N 1
ATOM 678 C CA . VAL A 1 86 ? -6.402 10.142 2.099 1.00 54.94 86 VAL A CA 1
ATOM 679 C C . VAL A 1 86 ? -7.099 10.315 0.766 1.00 54.94 86 VAL A C 1
ATOM 681 O O . VAL A 1 86 ? -8.320 10.491 0.752 1.00 54.94 86 VAL A O 1
ATOM 684 N N . ASP A 1 87 ? -6.343 10.252 -0.332 1.00 49.25 87 ASP A N 1
ATOM 685 C CA . ASP A 1 87 ? -6.894 9.974 -1.654 1.00 49.25 87 ASP A CA 1
ATOM 686 C C . ASP A 1 87 ? -7.646 8.656 -1.536 1.00 49.25 87 ASP A C 1
ATOM 688 O O . ASP A 1 87 ? -7.085 7.565 -1.671 1.00 49.25 87 ASP A O 1
ATOM 692 N N . THR A 1 88 ? -8.919 8.765 -1.183 1.00 45.62 88 THR A N 1
ATOM 693 C CA . THR A 1 88 ? -9.842 7.657 -1.118 1.00 45.62 88 THR A CA 1
ATOM 694 C C . THR A 1 88 ? -9.915 7.185 -2.557 1.00 45.62 88 THR A C 1
ATOM 696 O O . THR A 1 88 ? -10.660 7.737 -3.364 1.00 45.62 88 THR A O 1
ATOM 699 N N . ALA A 1 89 ? -9.073 6.204 -2.921 1.00 43.25 89 ALA A N 1
ATOM 700 C CA . ALA A 1 89 ? -9.324 5.369 -4.086 1.00 43.25 89 ALA A CA 1
ATOM 701 C C . ALA A 1 89 ? -10.804 5.055 -3.992 1.00 43.25 89 ALA A C 1
ATOM 703 O O . ALA A 1 89 ? -11.167 4.641 -2.891 1.00 43.25 89 ALA A O 1
ATOM 704 N N . PRO A 1 90 ? -11.621 5.329 -5.028 1.00 40.66 90 PRO A N 1
ATOM 705 C CA . PRO A 1 90 ? -13.063 5.304 -4.908 1.00 40.66 90 PRO A CA 1
ATOM 706 C C . PRO A 1 90 ? -13.418 3.949 -4.319 1.00 40.66 90 PRO A C 1
ATOM 708 O O . PRO A 1 90 ? -13.440 2.927 -5.007 1.00 40.66 90 PRO A O 1
ATOM 711 N N . SER A 1 91 ? -13.618 3.940 -2.998 1.00 43.09 91 SER A N 1
ATOM 712 C CA . SER A 1 91 ? -14.478 3.011 -2.326 1.00 43.09 91 SER A CA 1
ATOM 713 C C . SER A 1 91 ? -15.685 3.088 -3.210 1.00 43.09 91 SER A C 1
ATOM 715 O O . SER A 1 91 ? -16.168 4.208 -3.415 1.00 43.09 91 SER A O 1
ATOM 717 N N . VAL A 1 92 ? -16.006 1.961 -3.854 1.00 45.94 92 VAL A N 1
ATOM 718 C CA . VAL A 1 92 ? -17.342 1.623 -4.329 1.00 45.94 92 VAL A CA 1
ATOM 719 C C . VAL A 1 92 ? -18.243 2.777 -3.953 1.00 45.94 92 VAL A C 1
ATOM 721 O O . VAL A 1 92 ? -18.554 2.910 -2.765 1.00 45.94 92 VAL A O 1
ATOM 724 N N . GLN A 1 93 ? -18.478 3.708 -4.894 1.00 40.50 93 GLN A N 1
ATOM 725 C CA . GLN A 1 93 ? -19.490 4.729 -4.654 1.00 40.50 93 GLN A CA 1
ATOM 726 C C . GLN A 1 93 ? -20.649 3.924 -4.071 1.00 40.50 93 GLN A C 1
ATOM 728 O O . GLN A 1 93 ? -20.955 2.893 -4.683 1.00 40.50 93 GLN A O 1
ATOM 733 N N . PRO A 1 94 ? -21.195 4.239 -2.881 1.00 43.56 94 PRO A N 1
ATOM 734 C CA . PRO A 1 94 ? -22.456 3.630 -2.504 1.00 43.56 94 PRO A CA 1
ATOM 735 C C . PRO A 1 94 ? -23.361 3.916 -3.700 1.00 43.56 94 PRO A C 1
ATOM 737 O O . PRO A 1 94 ? -23.620 5.075 -4.025 1.00 43.56 94 PRO A O 1
ATOM 740 N N . SER A 1 95 ? -23.601 2.871 -4.489 1.00 44.75 95 SER A N 1
ATOM 741 C CA . SER A 1 95 ? -24.116 2.951 -5.844 1.00 44.75 95 SER A CA 1
ATOM 742 C C . SER A 1 95 ? -25.566 3.324 -5.680 1.00 44.75 95 SER A C 1
ATOM 744 O O . SER A 1 95 ? -26.401 2.446 -5.494 1.00 44.75 95 SER A O 1
ATOM 746 N N . ALA A 1 96 ? -25.805 4.630 -5.619 1.00 50.28 96 ALA A N 1
ATOM 747 C CA . ALA A 1 96 ? -26.973 5.209 -4.995 1.00 50.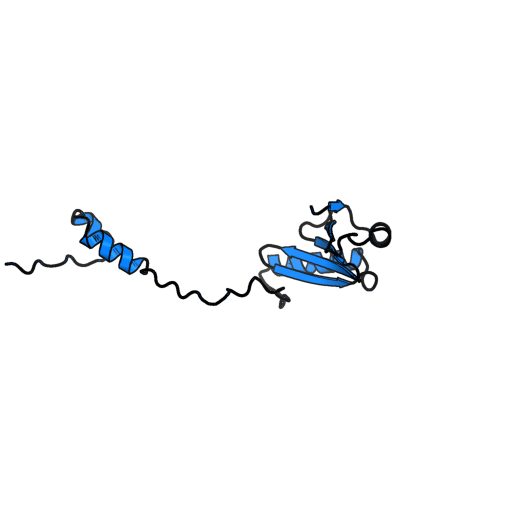28 96 ALA A CA 1
ATOM 748 C C . ALA A 1 96 ? -27.148 4.764 -3.528 1.00 50.28 96 ALA A C 1
ATOM 750 O O . ALA A 1 96 ? -26.901 3.627 -3.119 1.00 50.28 96 ALA A O 1
ATOM 751 N N . ALA A 1 97 ? -27.671 5.663 -2.708 1.00 48.34 97 ALA A N 1
ATOM 752 C CA . ALA A 1 97 ? -28.592 5.204 -1.693 1.00 48.34 97 ALA A CA 1
ATOM 753 C C . ALA A 1 97 ? -29.677 4.407 -2.435 1.00 48.34 97 ALA A C 1
ATOM 755 O O . ALA A 1 97 ? -30.576 4.981 -3.041 1.00 48.34 97 ALA A O 1
ATOM 756 N N . THR A 1 98 ? -29.576 3.077 -2.438 1.00 51.66 98 THR A N 1
ATOM 757 C CA . THR A 1 98 ? -30.801 2.288 -2.432 1.00 51.66 98 THR A CA 1
ATOM 758 C C . THR A 1 98 ? -31.444 2.698 -1.126 1.00 51.66 98 THR A C 1
ATOM 760 O O . THR A 1 98 ? -31.007 2.258 -0.064 1.00 51.66 98 THR A O 1
ATOM 763 N N . GLU A 1 99 ? -32.354 3.671 -1.201 1.00 56.62 99 GLU A N 1
ATOM 764 C CA . GLU A 1 99 ? -33.222 4.034 -0.095 1.00 56.62 99 GLU A CA 1
ATOM 765 C C . GLU A 1 99 ? -33.729 2.714 0.467 1.00 56.62 99 GLU A C 1
ATOM 767 O O . GLU A 1 99 ? -34.418 1.957 -0.220 1.00 56.62 99 GLU A O 1
ATOM 772 N N . TRP A 1 100 ? -33.288 2.369 1.671 1.00 54.44 100 TRP A N 1
ATOM 773 C CA . TRP A 1 100 ? -33.817 1.208 2.349 1.00 54.44 100 TRP A CA 1
ATOM 774 C C . TRP A 1 100 ? -35.304 1.494 2.559 1.00 54.44 100 TRP A C 1
ATOM 776 O O . TRP A 1 100 ? -35.666 2.315 3.395 1.00 54.44 100 TRP A O 1
ATOM 786 N N . ARG A 1 101 ? -36.159 0.863 1.748 1.00 71.31 101 ARG A N 1
ATOM 787 C CA . ARG A 1 101 ? -37.626 0.973 1.834 1.00 71.31 101 ARG A CA 1
ATOM 788 C C . ARG A 1 101 ? -38.239 -0.059 2.781 1.00 71.31 101 ARG A C 1
ATOM 790 O O . ARG A 1 101 ? -39.439 -0.298 2.731 1.00 71.31 101 ARG A O 1
ATOM 797 N N . GLY A 1 102 ? -37.416 -0.737 3.578 1.00 73.75 102 GLY A N 1
ATOM 798 C CA . GLY A 1 102 ? -37.893 -1.659 4.603 1.00 73.75 102 GLY A CA 1
ATOM 799 C C . GLY A 1 102 ? -38.285 -0.915 5.880 1.00 73.75 102 GLY A C 1
ATOM 800 O O . GLY A 1 102 ? -37.787 0.193 6.104 1.00 73.75 102 GLY A O 1
ATOM 801 N N . PRO A 1 103 ? -39.126 -1.528 6.729 1.00 75.94 103 PRO A N 1
ATOM 802 C CA . PRO A 1 103 ? -39.512 -0.927 7.991 1.00 75.94 103 PRO A CA 1
ATOM 803 C C . PRO A 1 103 ? -38.274 -0.639 8.834 1.00 75.94 103 PRO A C 1
ATOM 805 O O . PRO A 1 103 ? -37.290 -1.392 8.838 1.00 75.94 103 PRO A O 1
ATOM 808 N N . THR A 1 104 ? -38.320 0.472 9.552 1.00 84.12 104 THR A N 1
ATOM 809 C CA . THR A 1 104 ? -37.326 0.760 10.577 1.00 84.12 104 THR A CA 1
ATOM 810 C C . THR A 1 104 ? -37.423 -0.286 11.689 1.00 84.12 104 THR A C 1
ATOM 812 O O . THR A 1 104 ? -38.462 -0.913 11.903 1.00 84.12 104 THR A O 1
ATOM 815 N N . LEU A 1 105 ? -36.342 -0.462 12.453 1.00 75.25 105 LEU A N 1
ATOM 816 C CA . LEU A 1 105 ? -36.338 -1.370 13.605 1.00 75.25 105 LEU A CA 1
ATOM 817 C C . LEU A 1 105 ? -37.491 -1.067 14.580 1.00 75.25 105 LEU A C 1
ATOM 819 O O . LEU A 1 105 ? -38.047 -1.980 15.180 1.00 75.25 105 LEU A O 1
ATOM 823 N N . ARG A 1 106 ? -37.867 0.211 14.705 1.00 74.50 106 ARG A N 1
ATOM 824 C CA . ARG A 1 106 ? -38.993 0.651 15.527 1.00 74.50 106 ARG A CA 1
ATOM 825 C C . ARG A 1 106 ? -40.327 0.111 15.006 1.00 74.50 106 ARG A C 1
ATOM 827 O O . ARG A 1 106 ? -41.068 -0.480 15.781 1.00 74.50 106 ARG A O 1
ATOM 834 N N . GLU A 1 107 ? -40.591 0.260 13.712 1.00 79.38 107 GLU A N 1
ATOM 835 C CA . GLU A 1 107 ? -41.821 -0.229 13.070 1.00 79.38 107 GLU A CA 1
ATOM 836 C C . GLU A 1 107 ? -41.932 -1.757 13.157 1.00 79.38 107 GLU A C 1
ATOM 838 O O . GLU A 1 107 ? -42.983 -2.281 13.515 1.00 79.38 107 GLU A O 1
ATOM 843 N N . ALA A 1 108 ? -40.826 -2.479 12.941 1.00 82.62 108 ALA A N 1
ATOM 844 C CA . ALA A 1 108 ? -40.800 -3.937 13.073 1.00 82.62 108 ALA A CA 1
ATOM 845 C C . ALA A 1 108 ? -41.068 -4.412 14.517 1.00 82.62 108 ALA A C 1
ATOM 847 O O . ALA A 1 108 ? -41.689 -5.456 14.729 1.00 82.62 108 ALA A O 1
ATOM 848 N N . ILE A 1 109 ? -40.612 -3.658 15.526 1.00 81.38 109 ILE A N 1
ATOM 849 C CA . ILE A 1 109 ? -40.901 -3.950 16.938 1.00 81.38 109 ILE A CA 1
ATOM 850 C C . ILE A 1 109 ? -42.377 -3.684 17.251 1.00 81.38 109 ILE A C 1
ATOM 852 O O . ILE A 1 109 ? -43.002 -4.512 17.912 1.00 81.38 109 ILE A O 1
ATOM 856 N N . GLU A 1 110 ? -42.944 -2.573 16.776 1.00 77.75 110 GLU A N 1
ATOM 857 C CA . GLU A 1 110 ? -44.363 -2.244 16.974 1.00 77.75 110 GLU A CA 1
ATOM 858 C C . GLU A 1 110 ? -45.279 -3.308 16.343 1.00 77.75 110 GLU A C 1
ATOM 860 O O . GLU A 1 110 ? -46.187 -3.810 17.011 1.00 77.75 110 GLU A O 1
ATOM 865 N N . GLU A 1 111 ? -44.984 -3.747 15.116 1.00 76.69 111 GLU A N 1
ATOM 866 C CA . GLU A 1 111 ? -45.707 -4.839 14.452 1.00 76.69 111 GLU A CA 1
ATOM 867 C C . GLU A 1 111 ? -45.593 -6.160 15.234 1.00 76.69 111 GLU A C 1
ATOM 869 O O . GLU A 1 111 ? -46.595 -6.826 15.512 1.00 76.69 111 GLU A O 1
ATOM 874 N N . TYR A 1 112 ? -44.383 -6.529 15.667 1.00 75.62 112 TYR A N 1
ATOM 875 C CA . TYR A 1 112 ? -44.149 -7.767 16.413 1.00 75.62 112 TYR A CA 1
ATOM 876 C C . TYR A 1 112 ? -44.868 -7.791 17.773 1.00 75.62 112 TYR A C 1
ATOM 878 O O . TYR A 1 112 ? -45.385 -8.835 18.182 1.00 75.62 112 TYR A O 1
ATOM 886 N N . VAL A 1 113 ? -44.931 -6.652 18.470 1.00 73.31 113 VAL A N 1
ATOM 887 C CA . VAL A 1 113 ? -45.663 -6.504 19.740 1.00 73.31 113 VAL A CA 1
ATOM 888 C C . VAL A 1 113 ? -47.180 -6.5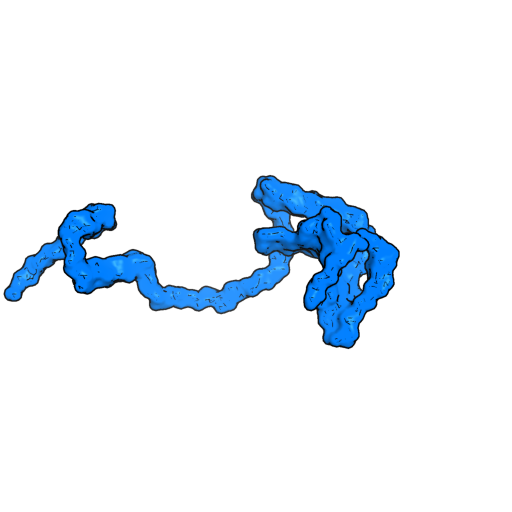44 19.517 1.00 73.31 113 VAL A C 1
ATOM 890 O O . VAL A 1 113 ?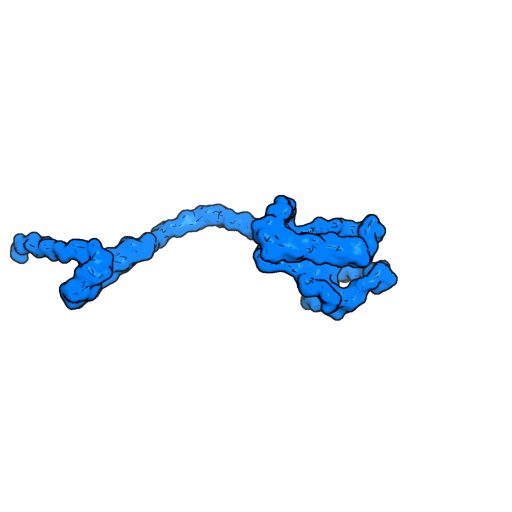 -47.894 -7.091 20.355 1.00 73.31 113 VAL A O 1
ATOM 893 N N . GLY A 1 114 ? -47.675 -6.015 18.393 1.00 66.69 114 GLY A N 1
ATOM 894 C CA . GLY A 1 114 ? -49.094 -6.070 18.032 1.00 66.69 114 GLY A CA 1
ATOM 895 C C . GLY A 1 114 ? -49.579 -7.478 17.666 1.00 66.69 114 GLY A C 1
ATOM 896 O O . GLY A 1 114 ? -50.661 -7.891 18.084 1.00 66.69 114 GLY A O 1
ATOM 897 N N . VAL A 1 115 ? -48.770 -8.244 16.925 1.00 65.69 115 VAL A N 1
ATOM 898 C CA . VAL A 1 115 ? -49.126 -9.599 16.460 1.00 65.69 115 VAL A CA 1
ATOM 899 C C . VAL A 1 115 ? -48.936 -10.645 17.557 1.00 65.69 115 VAL A C 1
ATOM 901 O O . VAL A 1 115 ? -49.743 -11.568 17.712 1.00 65.69 115 VAL A O 1
ATOM 904 N N . LYS A 1 116 ? -47.868 -10.529 18.349 1.00 57.47 116 LYS A N 1
ATOM 905 C CA . LYS A 1 116 ? -47.586 -11.486 19.413 1.00 57.47 116 LYS A CA 1
ATOM 906 C C . LYS A 1 116 ? -48.226 -10.978 20.699 1.00 57.47 116 LYS A C 1
ATOM 908 O O . LYS A 1 116 ? -47.821 -9.950 21.219 1.00 57.47 116 LYS A O 1
ATOM 913 N N . ARG A 1 117 ? -49.184 -11.726 21.264 1.00 60.78 117 ARG A N 1
ATOM 914 C CA . ARG A 1 117 ? -49.756 -11.477 22.605 1.00 60.78 117 ARG A CA 1
ATOM 915 C C . ARG A 1 117 ? -48.678 -11.613 23.692 1.00 60.78 117 ARG A C 1
ATOM 917 O O . ARG A 1 117 ? -48.606 -12.620 24.399 1.00 60.78 117 ARG A O 1
ATOM 924 N N . LEU A 1 118 ? -47.796 -10.624 23.790 1.00 59.56 118 LEU A N 1
ATOM 925 C CA . LEU A 1 118 ? -46.745 -10.562 24.791 1.00 59.56 118 LEU A CA 1
ATOM 926 C C . LEU A 1 118 ? -47.383 -10.335 26.162 1.00 59.56 118 LEU A C 1
ATOM 928 O O . LEU A 1 118 ? -48.354 -9.595 26.316 1.00 59.56 118 LEU A O 1
ATOM 932 N N . LYS A 1 119 ? -46.834 -10.993 27.185 1.00 56.12 119 LYS A N 1
ATOM 933 C CA . LYS A 1 119 ? -47.256 -10.776 28.572 1.00 56.12 119 LYS A CA 1
ATOM 934 C C . LYS A 1 119 ? -46.964 -9.322 28.958 1.00 56.12 119 LYS A C 1
ATOM 936 O O . LYS A 1 119 ? -45.876 -8.823 28.677 1.00 56.12 119 LYS A O 1
ATOM 941 N N . ALA A 1 120 ? -47.898 -8.676 29.658 1.00 57.09 120 ALA A N 1
ATOM 942 C CA . ALA A 1 120 ? -47.866 -7.242 29.975 1.00 57.09 120 ALA A CA 1
ATOM 943 C C . ALA A 1 120 ? -46.537 -6.743 30.589 1.00 57.09 120 ALA A C 1
ATOM 945 O O . ALA A 1 120 ? -46.094 -5.637 30.292 1.00 57.09 120 ALA A O 1
ATOM 946 N N . ARG A 1 121 ? -45.842 -7.582 31.375 1.00 54.62 121 ARG A N 1
ATOM 947 C CA . ARG A 1 121 ? -44.522 -7.257 31.956 1.00 54.62 121 ARG A CA 1
ATOM 948 C C . ARG A 1 121 ? -43.424 -7.002 30.919 1.00 54.62 121 ARG A C 1
ATOM 950 O O . ARG A 1 121 ? -42.525 -6.218 31.192 1.00 54.62 121 ARG A O 1
ATOM 957 N N . THR A 1 122 ? -43.472 -7.654 29.759 1.00 59.03 122 THR A N 1
ATOM 958 C CA . THR A 1 122 ? -42.448 -7.511 28.711 1.00 59.03 122 THR A CA 1
ATOM 959 C C . THR A 1 122 ? -42.662 -6.242 27.883 1.00 59.03 122 THR A C 1
ATOM 961 O O . THR A 1 122 ? -41.689 -5.597 27.512 1.00 59.03 122 THR A O 1
ATOM 964 N N . ALA A 1 123 ? -43.916 -5.839 27.654 1.00 56.88 123 ALA A N 1
ATOM 965 C CA . ALA A 1 123 ? -44.241 -4.607 26.931 1.00 56.88 123 ALA A CA 1
ATOM 966 C C . ALA A 1 123 ? -43.845 -3.345 27.723 1.00 56.88 123 ALA A C 1
ATOM 968 O O . ALA A 1 123 ? -43.275 -2.409 27.166 1.00 56.88 123 ALA A O 1
ATOM 969 N N . HIS A 1 124 ? -44.048 -3.359 29.045 1.00 57.59 124 HIS A N 1
ATOM 970 C CA . HIS A 1 124 ? -43.765 -2.214 29.917 1.00 57.59 124 HIS A CA 1
ATOM 971 C C . HIS A 1 124 ? -42.266 -1.870 30.025 1.00 57.59 124 HIS A C 1
ATOM 973 O O . HI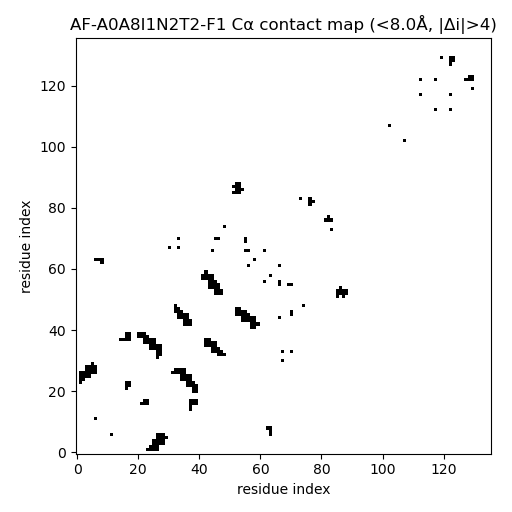S A 1 124 ? -41.909 -0.715 30.246 1.00 57.59 124 HIS A O 1
ATOM 979 N N . HIS A 1 125 ? -41.377 -2.857 29.850 1.00 58.00 125 HIS A N 1
ATOM 980 C CA . HIS A 1 125 ? -39.921 -2.668 29.933 1.00 58.00 125 HIS A CA 1
ATOM 981 C C . HIS A 1 125 ? -39.324 -2.021 28.665 1.00 58.00 125 HIS A C 1
ATOM 983 O O . HIS A 1 125 ? -38.191 -1.542 28.699 1.00 58.00 125 HIS A O 1
ATOM 989 N N . LEU A 1 126 ? -40.089 -1.997 27.565 1.00 57.72 126 LEU A N 1
ATOM 990 C CA . LEU A 1 126 ? -39.722 -1.392 26.279 1.00 57.72 126 LEU A CA 1
ATOM 991 C C . LEU A 1 126 ? -40.269 0.038 26.109 1.00 57.72 126 LEU A C 1
ATOM 993 O O . LEU A 1 126 ? -40.088 0.632 25.051 1.00 57.72 126 LEU A O 1
ATOM 997 N N . GLY A 1 127 ? -40.930 0.599 27.130 1.00 54.81 127 GLY A N 1
ATOM 998 C CA . GLY A 1 127 ? -41.439 1.977 27.106 1.00 54.81 127 GLY A CA 1
ATOM 999 C C . GLY A 1 127 ? -42.642 2.209 26.183 1.00 54.81 127 GLY A C 1
ATOM 1000 O O . GLY A 1 127 ? -42.946 3.356 25.870 1.00 54.81 127 GLY A O 1
ATOM 1001 N N . ILE A 1 128 ? -43.325 1.146 25.744 1.00 55.50 128 ILE A N 1
ATOM 1002 C CA . ILE A 1 128 ? -44.500 1.233 24.867 1.00 55.50 128 ILE A CA 1
ATOM 1003 C C . ILE A 1 128 ? -45.765 1.215 25.743 1.00 55.50 128 ILE A C 1
ATOM 1005 O O . ILE A 1 128 ? -45.923 0.282 26.539 1.00 55.50 128 ILE A O 1
ATOM 1009 N N . PRO A 1 129 ? -46.664 2.215 25.638 1.00 51.25 129 PRO A N 1
ATOM 1010 C CA . PRO A 1 129 ? -47.894 2.233 26.421 1.00 51.25 129 PRO A CA 1
ATOM 1011 C C . PRO A 1 129 ? -48.815 1.069 26.014 1.00 51.25 129 PRO A C 1
ATOM 1013 O O . PRO A 1 129 ? -48.861 0.701 24.837 1.00 51.25 129 PRO A O 1
ATOM 1016 N N . PRO A 1 130 ? -49.554 0.464 26.961 1.00 51.09 130 PRO A N 1
ATOM 1017 C CA . PRO A 1 130 ? -50.521 -0.573 26.636 1.00 51.09 130 PRO A CA 1
ATOM 1018 C C . PRO A 1 130 ? -51.626 0.011 25.750 1.00 51.09 130 PRO A C 1
ATOM 1020 O O . PRO A 1 130 ? -52.212 1.040 26.072 1.00 51.09 130 PRO A O 1
ATOM 1023 N N . VAL A 1 131 ? -51.912 -0.659 24.634 1.00 55.38 131 VAL A N 1
ATOM 1024 C CA . VAL A 1 131 ? -53.026 -0.297 23.753 1.00 55.38 131 VAL A CA 1
ATOM 1025 C C . VAL A 1 131 ? -54.330 -0.591 24.500 1.00 55.38 131 VAL A C 1
ATOM 1027 O O . VAL A 1 131 ? -54.666 -1.756 24.734 1.00 55.38 131 VAL A O 1
ATOM 1030 N N . GLU A 1 132 ? -55.036 0.458 24.927 1.00 45.50 132 GLU A N 1
ATOM 1031 C CA . GLU A 1 132 ? -56.363 0.334 25.528 1.00 45.50 132 GLU A CA 1
ATOM 1032 C C . GLU A 1 132 ? -57.355 -0.223 24.504 1.00 45.50 132 GLU A C 1
ATOM 1034 O O . GLU A 1 132 ? -57.428 0.204 23.351 1.00 45.50 132 GLU A O 1
ATOM 1039 N N . ARG A 1 133 ? -58.112 -1.231 24.939 1.00 44.25 133 ARG A N 1
ATOM 1040 C CA . ARG A 1 133 ? -59.148 -1.881 24.142 1.00 44.25 1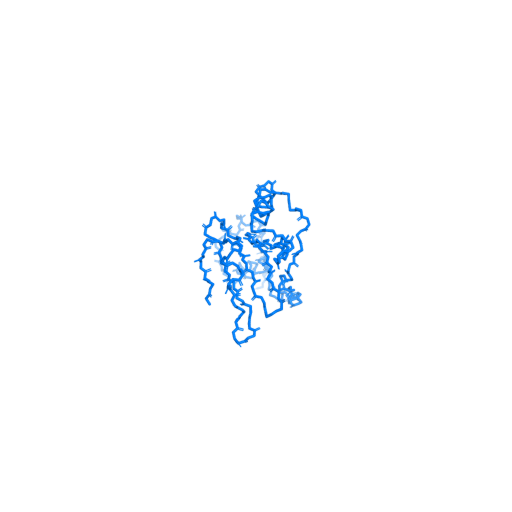33 ARG A CA 1
ATOM 1041 C C . ARG A 1 133 ? -60.310 -0.910 23.931 1.00 44.25 133 ARG A C 1
ATOM 1043 O O . ARG A 1 133 ? -61.036 -0.630 24.879 1.00 44.25 133 ARG A O 1
ATOM 1050 N N . ALA A 1 134 ? -60.548 -0.493 22.691 1.00 41.47 134 ALA A N 1
ATOM 1051 C CA . ALA A 1 134 ? -61.881 -0.071 22.283 1.00 41.47 134 ALA A CA 1
ATOM 1052 C C . ALA A 1 134 ? -62.751 -1.333 22.178 1.00 41.47 134 ALA A C 1
ATOM 1054 O O . ALA A 1 134 ? -62.486 -2.213 21.359 1.00 41.47 134 ALA A O 1
ATOM 1055 N N . GLY A 1 135 ? -63.716 -1.463 23.087 1.00 46.50 135 GLY A N 1
ATOM 1056 C CA . GLY A 1 135 ? -64.684 -2.551 23.078 1.00 46.50 135 GLY A CA 1
ATOM 1057 C C . GLY A 1 135 ? -65.718 -2.385 21.970 1.00 46.50 135 GLY A C 1
ATOM 1058 O O . GLY A 1 135 ? -66.212 -1.278 21.764 1.00 46.50 135 GLY A O 1
ATOM 1059 N N . ILE A 1 136 ? -66.050 -3.506 21.325 1.00 35.78 136 ILE A N 1
ATOM 1060 C CA . ILE A 1 136 ? -67.399 -3.902 20.895 1.00 35.78 136 ILE A CA 1
ATOM 1061 C C . ILE A 1 136 ? -67.493 -5.411 21.134 1.00 35.78 136 ILE A C 1
ATOM 1063 O O . ILE A 1 136 ? -66.525 -6.112 20.754 1.00 35.78 136 ILE A O 1
#

Secondary structure (DSSP, 8-state):
-PEEE---HHHHHHPPPPTTSPPEEEEESSSTTEEEEE-SS-EEEEEEETTEEEEEEEETTS-HHHHHHHHHHHHHHHHTT--------------S-----SPPHHHHHHHHHHHTT--HHHHHTTTPPP------

Sequence (136 aa):
MAQKKTLSDALISAIKPSPAGGRVRVLDTRLPGFFLEVSPRHKRFVVRSRGHYKTLGRWPVITTQDARIAALEFLRELALGRPEKVDTAPSVQPSAATEWRGPTLREAIEEYVGVKRLKARTAHHLGIPPVERAGI

Nearest PDB structures (foldseek):
  4my0-assembly1_C  TM=4.779E-01  e=1.010E+00  Kribbella flavida DSM 17836
  4my3-assembly3_D  TM=4.756E-01  e=1.141E+00  Kribbella flavida DSM 17836
  8qz8-assembly1_C  TM=4.959E-01  e=5.526E+00  Tilapia lake virus
  5oqm-assembly1_l  TM=4.381E-01  e=8.452E+00  Saccharomyces cerevisiae S288C

Mean predicted aligned error: 16.08 Å

Radius of gyration: 26.9 Å; Cα contacts (8 Å, |Δi|>4): 154; chains: 1; bounding box: 84×28×52 Å

Solvent-accessible surface area (backbone atoms only — not comparable to full-atom values): 8414 Å² total; per-residue (Å²): 134,73,47,78,43,77,78,39,62,74,60,55,70,72,59,73,49,44,92,84,67,42,75,40,45,39,31,32,68,87,43,87,48,32,29,40,40,29,37,79,88,51,37,32,37,34,34,43,55,96,94,46,43,42,78,72,46,38,55,83,85,44,50,58,65,58,46,50,52,56,44,49,53,52,53,50,33,53,75,71,72,48,75,67,89,60,64,66,66,80,62,73,67,72,78,57,83,71,71,77,85,64,76,50,74,67,55,53,48,53,51,50,56,71,72,40,92,66,59,69,75,64,45,58,76,70,74,51,80,83,83,77,80,82,83,131